Protein AF-A0A917CCG5-F1 (afdb_monomer_lite)

Organism: NCBI:txid1171543

Foldseek 3Di:
DVVLVVLLVVLLVVLVVVLVVLVVCLVPPVCVPPNQLRSQQVSLVVSLVVLLVSLLVCLVVSVDQDLVVLLVSLVVSLVVVVVCLVVVCVVVVHDPVRSCVLVVCPSVNPVVVSSVSSNCSSVVSNVVVD

Radius of gyration: 15.32 Å; chains: 1; bounding box: 40×29×39 Å

pLDDT: mean 95.04, std 5.16, range [62.34, 98.56]

Structure (mmCIF, N/CA/C/O backbone):
data_AF-A0A917CCG5-F1
#
_entry.id   AF-A0A917CCG5-F1
#
loop_
_atom_site.group_PDB
_atom_site.id
_atom_site.type_symbol
_atom_site.label_atom_id
_atom_site.label_alt_id
_atom_site.label_comp_id
_atom_site.label_asym_id
_atom_site.label_entity_id
_atom_site.label_seq_id
_atom_site.pdbx_PDB_ins_code
_atom_site.Cartn_x
_atom_site.Cartn_y
_atom_site.Cartn_z
_atom_site.occupancy
_atom_site.B_iso_or_equiv
_atom_site.auth_seq_id
_atom_site.auth_comp_id
_atom_site.auth_asym_id
_atom_site.auth_atom_id
_atom_site.pdbx_PDB_model_num
ATOM 1 N N . MET A 1 1 ? 16.487 5.868 -15.612 1.00 62.34 1 MET A N 1
ATOM 2 C CA . MET A 1 1 ? 16.579 5.827 -14.135 1.00 62.34 1 MET A CA 1
ATOM 3 C C . MET A 1 1 ? 15.640 6.838 -13.471 1.00 62.34 1 MET A C 1
ATOM 5 O O . MET A 1 1 ? 14.653 6.396 -12.903 1.00 62.34 1 MET A O 1
ATOM 9 N N . PHE A 1 2 ? 15.845 8.158 -13.604 1.00 71.06 2 PHE A N 1
ATOM 10 C CA . PHE A 1 2 ? 14.947 9.175 -13.009 1.00 71.06 2 PHE A CA 1
ATOM 11 C C . PHE A 1 2 ? 13.482 9.066 -13.459 1.00 71.06 2 PHE A C 1
ATOM 13 O O . PHE A 1 2 ? 12.579 9.081 -12.629 1.00 71.06 2 PHE A O 1
ATOM 20 N N . LEU A 1 3 ? 13.241 8.879 -14.761 1.00 75.38 3 LEU A N 1
ATOM 21 C CA . LEU A 1 3 ? 11.887 8.699 -15.298 1.00 75.38 3 LEU A CA 1
ATOM 22 C C . LEU A 1 3 ? 11.178 7.474 -14.699 1.00 75.38 3 LEU A C 1
ATOM 24 O O . LEU A 1 3 ? 9.993 7.542 -14.405 1.00 75.38 3 LEU A O 1
ATOM 28 N N . THR A 1 4 ? 11.892 6.369 -14.469 1.00 87.38 4 THR A N 1
ATOM 29 C CA . THR A 1 4 ? 11.324 5.154 -13.863 1.00 87.38 4 THR A CA 1
ATOM 30 C C . THR A 1 4 ? 10.946 5.385 -12.401 1.00 87.38 4 THR A C 1
ATOM 32 O O . THR A 1 4 ? 9.849 5.017 -11.999 1.00 87.38 4 THR A O 1
ATOM 35 N N . LEU A 1 5 ? 11.802 6.060 -11.625 1.00 91.12 5 LEU A N 1
ATOM 36 C CA . LEU A 1 5 ? 11.510 6.445 -10.236 1.00 91.12 5 LEU A CA 1
ATOM 37 C C . LEU A 1 5 ? 10.273 7.343 -10.136 1.00 91.12 5 LEU A C 1
ATOM 39 O O . LEU A 1 5 ? 9.407 7.092 -9.301 1.00 91.12 5 LEU A O 1
ATOM 43 N N . ALA A 1 6 ? 10.154 8.340 -11.019 1.00 94.25 6 ALA A N 1
ATOM 44 C CA . ALA A 1 6 ? 8.980 9.206 -11.068 1.00 94.25 6 ALA A CA 1
ATOM 45 C C . ALA A 1 6 ? 7.701 8.402 -11.343 1.00 94.25 6 ALA A C 1
ATOM 47 O O . ALA A 1 6 ? 6.725 8.561 -10.621 1.00 94.25 6 ALA A O 1
ATOM 48 N N . LYS A 1 7 ? 7.723 7.478 -12.315 1.00 95.19 7 LYS A N 1
ATOM 49 C CA . LYS A 1 7 ? 6.581 6.596 -12.607 1.00 95.19 7 LYS A CA 1
ATOM 50 C C . LYS A 1 7 ? 6.212 5.701 -11.423 1.00 95.19 7 LYS A C 1
ATOM 52 O O . LYS A 1 7 ? 5.038 5.605 -11.080 1.00 95.19 7 LYS A O 1
ATOM 57 N N . VAL A 1 8 ? 7.202 5.072 -10.787 1.00 96.56 8 VAL A N 1
ATOM 58 C CA . VAL A 1 8 ? 7.006 4.234 -9.591 1.00 96.56 8 VAL A CA 1
ATOM 59 C C . VAL A 1 8 ? 6.349 5.042 -8.473 1.00 96.56 8 VAL A C 1
ATOM 61 O O . VAL A 1 8 ? 5.398 4.574 -7.849 1.00 96.56 8 VAL A O 1
ATOM 64 N N . PHE A 1 9 ? 6.810 6.273 -8.255 1.00 97.50 9 PHE A N 1
ATOM 65 C CA . PHE A 1 9 ? 6.213 7.181 -7.284 1.00 97.50 9 PHE A CA 1
ATOM 66 C C . PHE A 1 9 ? 4.791 7.605 -7.682 1.00 97.50 9 PHE A C 1
ATOM 68 O O . PHE A 1 9 ? 3.898 7.606 -6.841 1.00 97.50 9 PHE A O 1
ATOM 75 N N . THR A 1 10 ? 4.535 7.888 -8.962 1.00 97.75 10 THR A N 1
ATOM 76 C CA . THR A 1 10 ? 3.186 8.193 -9.465 1.00 97.75 10 THR A CA 1
ATOM 77 C C . THR A 1 10 ? 2.209 7.050 -9.194 1.00 97.75 10 THR A C 1
ATOM 79 O O . THR A 1 10 ? 1.102 7.300 -8.721 1.00 97.75 10 THR A O 1
ATOM 82 N N . VAL A 1 11 ? 2.607 5.798 -9.438 1.00 98.00 11 VAL A N 1
ATOM 83 C CA . VAL A 1 11 ? 1.756 4.636 -9.135 1.00 98.00 11 VAL A CA 1
ATOM 84 C C . VAL A 1 11 ? 1.487 4.530 -7.634 1.00 98.00 11 VAL A C 1
ATOM 86 O O . VAL A 1 11 ? 0.347 4.293 -7.238 1.00 98.00 11 VAL A O 1
ATOM 89 N N . TRP A 1 12 ? 2.491 4.781 -6.791 1.00 98.50 12 TRP A N 1
ATOM 90 C CA . TRP A 1 12 ? 2.288 4.823 -5.342 1.00 98.50 12 TRP A CA 1
ATOM 91 C C . TRP A 1 12 ? 1.280 5.897 -4.918 1.00 98.50 12 TRP A C 1
ATOM 93 O O . TRP A 1 12 ? 0.414 5.617 -4.096 1.00 98.50 12 TRP A O 1
ATOM 103 N N . ILE A 1 13 ? 1.326 7.095 -5.511 1.00 98.50 13 ILE A N 1
ATOM 104 C CA . ILE A 1 13 ? 0.336 8.152 -5.242 1.00 98.50 13 ILE A CA 1
ATOM 105 C C . ILE A 1 13 ? -1.080 7.694 -5.615 1.00 98.50 13 ILE A C 1
ATOM 107 O O . ILE A 1 13 ? -2.020 7.941 -4.862 1.00 98.50 13 ILE A O 1
ATOM 111 N N . ILE A 1 14 ? -1.246 6.985 -6.735 1.00 98.31 14 ILE A N 1
ATOM 112 C CA . ILE A 1 14 ? -2.546 6.414 -7.124 1.00 98.31 14 ILE A CA 1
ATOM 113 C C . ILE A 1 14 ? -3.026 5.409 -6.068 1.00 98.31 14 ILE A C 1
ATOM 115 O O . ILE A 1 14 ? -4.172 5.490 -5.621 1.00 98.31 14 ILE A O 1
ATOM 119 N N . ILE A 1 15 ? -2.146 4.504 -5.627 1.00 98.25 15 ILE A N 1
ATOM 120 C CA . ILE A 1 15 ? -2.445 3.538 -4.559 1.00 98.25 15 ILE A CA 1
ATOM 121 C C . ILE A 1 15 ? -2.828 4.263 -3.262 1.00 98.25 15 ILE A C 1
ATOM 123 O O . ILE A 1 15 ? -3.810 3.890 -2.622 1.00 98.25 15 ILE A O 1
ATOM 127 N N . LEU A 1 16 ? -2.104 5.322 -2.894 1.00 98.31 16 LEU A N 1
ATOM 128 C CA . LEU A 1 16 ? -2.369 6.122 -1.700 1.00 98.31 16 LEU A CA 1
ATOM 129 C C . LEU A 1 16 ? -3.759 6.767 -1.747 1.00 98.31 16 LEU A C 1
ATOM 131 O O . LEU A 1 16 ? -4.515 6.672 -0.780 1.00 98.31 16 LEU A O 1
ATOM 135 N N . VAL A 1 17 ? -4.123 7.385 -2.873 1.00 98.31 17 VAL A N 1
ATOM 136 C CA . VAL A 1 17 ? -5.457 7.978 -3.060 1.00 98.31 17 VAL A CA 1
ATOM 137 C C . VAL A 1 17 ? -6.541 6.907 -2.928 1.00 98.31 17 VAL A C 1
ATOM 139 O O . VAL A 1 17 ? -7.510 7.108 -2.194 1.00 98.31 17 VAL A O 1
ATOM 142 N N . MET A 1 18 ? -6.356 5.739 -3.553 1.00 98.12 18 MET A N 1
ATOM 143 C CA . MET A 1 18 ? -7.289 4.615 -3.409 1.00 98.12 18 MET A CA 1
ATOM 144 C C . MET A 1 18 ? -7.383 4.110 -1.964 1.00 98.12 18 MET A C 1
ATOM 146 O O . MET A 1 18 ? -8.480 3.801 -1.500 1.00 98.12 18 MET A O 1
ATOM 150 N N . ALA A 1 19 ? -6.269 4.059 -1.231 1.00 97.62 19 ALA A N 1
ATOM 151 C CA . ALA A 1 19 ? -6.248 3.652 0.170 1.00 97.62 19 ALA A CA 1
ATOM 152 C C . ALA A 1 19 ? -7.037 4.623 1.060 1.00 97.62 19 ALA A C 1
ATOM 154 O O . ALA A 1 19 ? -7.821 4.176 1.899 1.00 97.62 19 ALA A O 1
ATOM 155 N N . ILE A 1 20 ? -6.892 5.934 0.839 1.00 97.50 20 ILE A N 1
ATOM 156 C CA . ILE A 1 20 ? -7.661 6.965 1.552 1.00 97.50 20 ILE A CA 1
ATOM 157 C C . ILE A 1 20 ? -9.152 6.819 1.240 1.00 97.50 20 ILE A C 1
ATOM 159 O O . ILE A 1 20 ? -9.957 6.735 2.166 1.00 97.50 20 ILE A O 1
ATOM 163 N N . MET A 1 21 ? -9.521 6.713 -0.041 1.00 98.38 21 MET A N 1
ATOM 164 C CA . MET A 1 21 ? -10.917 6.522 -0.456 1.00 98.38 21 MET A CA 1
ATOM 165 C C . MET A 1 21 ? -11.526 5.252 0.150 1.00 98.38 21 MET A C 1
ATOM 167 O O . MET A 1 21 ? -12.650 5.284 0.652 1.00 98.38 21 MET A O 1
ATOM 171 N N . ASN A 1 22 ? -10.781 4.145 0.154 1.00 98.25 22 ASN A N 1
ATOM 172 C CA . ASN A 1 22 ? -11.213 2.890 0.760 1.00 98.25 22 ASN A CA 1
ATOM 173 C C . ASN A 1 22 ? -11.352 3.002 2.287 1.00 98.25 22 ASN A C 1
ATOM 175 O O . ASN A 1 22 ? -12.303 2.467 2.854 1.00 98.25 22 ASN A O 1
ATOM 179 N N . GLY A 1 23 ? -10.451 3.729 2.953 1.00 96.88 23 GLY A N 1
ATOM 180 C CA . GLY A 1 23 ? -10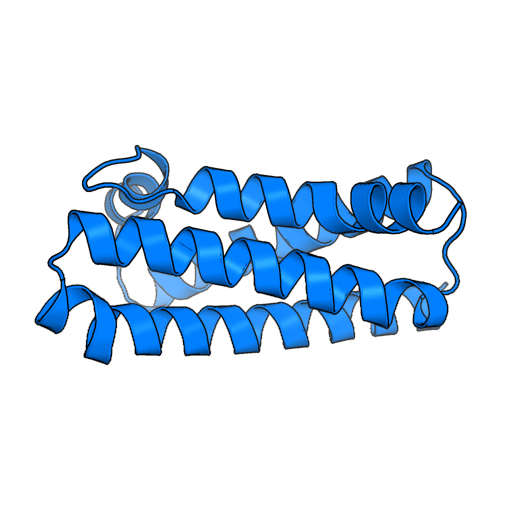.569 4.048 4.376 1.00 9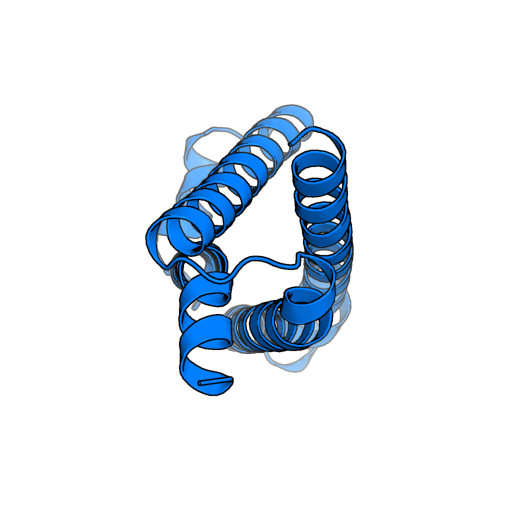6.88 23 GLY A CA 1
ATOM 181 C C . GLY A 1 23 ? -11.829 4.862 4.671 1.00 96.88 23 GLY A C 1
ATOM 182 O O . GLY A 1 23 ? -12.605 4.497 5.551 1.00 96.88 23 GLY A O 1
ATOM 183 N N . THR A 1 24 ? -12.101 5.909 3.889 1.00 97.50 24 THR A N 1
ATOM 184 C CA . THR A 1 24 ? -13.340 6.693 4.007 1.00 97.50 24 THR A CA 1
ATOM 185 C C . THR A 1 24 ? -14.577 5.825 3.778 1.00 97.50 24 THR A C 1
ATOM 187 O O . THR A 1 24 ? -15.512 5.884 4.576 1.00 97.50 24 THR A O 1
ATOM 190 N N . PHE A 1 25 ? -14.588 4.984 2.741 1.00 98.12 25 PHE A N 1
ATOM 191 C CA . PHE A 1 25 ? -15.676 4.038 2.468 1.00 98.12 25 PHE A CA 1
ATOM 192 C C . PHE A 1 25 ? -15.887 3.033 3.612 1.00 98.12 25 PHE A C 1
ATOM 194 O O . PHE A 1 25 ? -17.026 2.742 3.987 1.00 98.12 25 PHE A O 1
ATOM 201 N N . ARG A 1 26 ? -14.801 2.545 4.223 1.00 97.94 26 ARG A N 1
ATOM 202 C CA . ARG A 1 26 ? -14.866 1.656 5.386 1.00 97.94 26 ARG A CA 1
ATOM 203 C C . ARG A 1 26 ? -15.592 2.299 6.558 1.00 97.94 26 ARG A C 1
ATOM 205 O O . ARG A 1 26 ? -16.528 1.699 7.079 1.00 97.94 26 ARG A O 1
ATOM 212 N N . GLU A 1 27 ? -15.169 3.495 6.954 1.00 97.31 27 GLU A N 1
ATOM 213 C CA . GLU A 1 27 ? -15.709 4.179 8.135 1.00 97.31 27 GLU A CA 1
ATOM 214 C C . GLU A 1 27 ? -17.142 4.685 7.903 1.00 97.31 27 GLU A C 1
ATOM 216 O O . GLU A 1 27 ? -17.983 4.604 8.793 1.00 97.31 27 GLU A O 1
ATOM 221 N N . SER A 1 28 ? -17.442 5.184 6.699 1.00 97.06 28 SER A N 1
ATOM 222 C CA . SER A 1 28 ? -18.743 5.795 6.382 1.00 97.06 28 SER A CA 1
ATOM 223 C C . SER A 1 28 ? -19.827 4.803 5.962 1.00 97.06 28 SER A C 1
ATOM 225 O O . SER A 1 28 ? -21.010 5.088 6.144 1.00 97.06 28 SER A O 1
ATOM 227 N N . VAL A 1 29 ? -19.455 3.651 5.391 1.00 97.81 29 VAL A N 1
ATOM 228 C 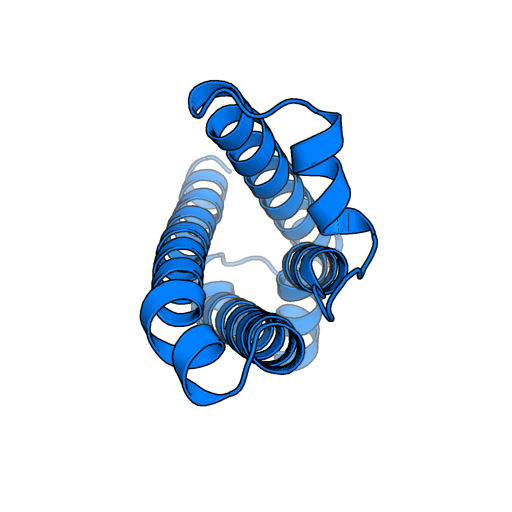CA . VAL A 1 29 ? -20.418 2.709 4.798 1.00 97.81 29 VAL A CA 1
ATOM 229 C C . VAL A 1 29 ? -20.280 1.307 5.372 1.00 97.81 29 VAL A C 1
ATOM 231 O O . VAL A 1 29 ? -21.279 0.753 5.829 1.00 97.81 29 VAL A O 1
ATOM 234 N N . LEU A 1 30 ? -19.083 0.711 5.351 1.00 96.62 30 LEU A N 1
ATOM 235 C CA . LEU A 1 30 ? -18.932 -0.696 5.741 1.00 96.62 30 LEU A CA 1
ATOM 236 C C . LEU A 1 30 ? -19.163 -0.893 7.242 1.00 96.62 30 LEU A C 1
ATOM 238 O O . LEU A 1 30 ? -20.046 -1.656 7.624 1.00 96.62 30 LEU A O 1
ATOM 242 N N . ILE A 1 31 ? -18.430 -0.184 8.099 1.00 97.25 31 ILE A N 1
ATOM 243 C CA . ILE A 1 31 ? -18.546 -0.352 9.554 1.00 97.25 31 ILE A CA 1
ATOM 244 C C . ILE A 1 31 ? -19.984 -0.096 10.046 1.00 97.25 31 ILE A C 1
ATOM 246 O O . ILE A 1 31 ? -20.497 -0.946 1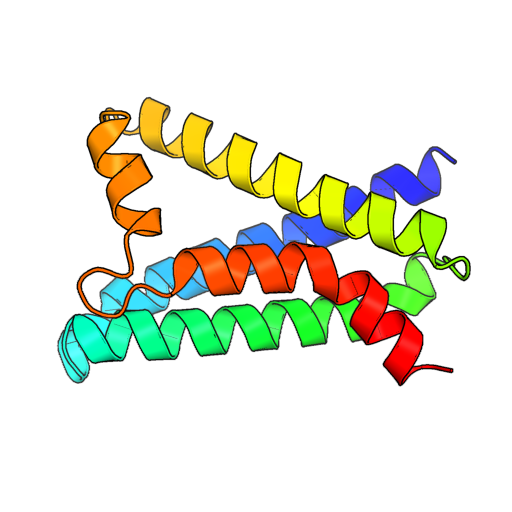0.777 1.00 97.25 31 ILE A O 1
ATOM 250 N N . PRO A 1 32 ? -20.686 0.974 9.615 1.00 97.31 32 PRO A N 1
ATOM 251 C CA . PRO A 1 32 ? -22.075 1.197 10.014 1.00 97.31 32 PRO A CA 1
ATOM 252 C C . PRO A 1 32 ? -23.057 0.112 9.550 1.00 97.31 32 PRO A C 1
ATOM 254 O O . PRO A 1 32 ? -24.039 -0.145 10.240 1.00 97.31 32 PRO A O 1
ATOM 257 N N . LYS A 1 33 ? -22.829 -0.523 8.390 1.00 97.19 33 LYS A N 1
ATOM 258 C CA . LYS A 1 33 ? -23.776 -1.496 7.812 1.00 97.19 33 LYS A CA 1
ATOM 259 C C . LYS A 1 33 ? -23.539 -2.936 8.250 1.00 97.19 33 LYS A C 1
ATOM 261 O O . LYS A 1 33 ? -24.498 -3.684 8.404 1.00 97.19 33 LYS A O 1
ATOM 266 N N . ILE A 1 34 ? -22.279 -3.340 8.381 1.00 96.56 34 ILE A N 1
ATOM 267 C CA . ILE A 1 34 ? -21.892 -4.747 8.589 1.00 96.56 34 ILE A CA 1
ATOM 268 C C . ILE A 1 34 ? -21.037 -4.958 9.846 1.00 96.56 34 ILE A C 1
ATOM 270 O O . ILE A 1 34 ? -20.574 -6.070 10.101 1.00 96.56 34 ILE A O 1
ATOM 274 N N . GLY A 1 35 ? -20.845 -3.906 10.644 1.00 96.50 35 GLY A N 1
ATOM 275 C CA . GLY A 1 35 ? -20.096 -3.935 11.895 1.00 96.50 35 GLY A CA 1
ATOM 276 C C . GLY A 1 35 ? -18.585 -3.782 11.717 1.00 96.50 35 GLY A C 1
ATOM 277 O O . GLY A 1 35 ? -18.033 -3.913 10.624 1.00 96.50 35 GLY A O 1
ATOM 278 N N . ILE A 1 36 ? -17.903 -3.519 12.835 1.00 94.69 36 ILE A N 1
ATOM 279 C CA . ILE A 1 36 ? -16.466 -3.206 12.886 1.00 94.69 36 ILE A CA 1
ATOM 280 C C . ILE A 1 36 ? -15.630 -4.343 12.287 1.00 94.69 36 ILE A C 1
ATOM 282 O O . ILE A 1 36 ? -14.859 -4.112 11.357 1.00 94.69 36 ILE A O 1
ATOM 286 N N . ARG A 1 37 ? -15.827 -5.580 12.767 1.00 94.75 37 ARG A N 1
ATOM 287 C CA . ARG A 1 37 ? -14.999 -6.727 12.367 1.00 94.75 37 ARG A CA 1
ATOM 288 C C . ARG A 1 37 ? -15.059 -7.012 10.869 1.00 94.75 37 ARG A C 1
ATOM 290 O O . ARG A 1 37 ? -14.028 -7.090 10.204 1.00 94.75 37 ARG A O 1
ATOM 297 N N . SER A 1 38 ? -16.270 -7.149 10.337 1.00 95.94 38 SER A N 1
ATOM 298 C CA . SER A 1 38 ? -16.475 -7.413 8.912 1.00 95.94 38 SER A CA 1
ATOM 299 C C . SER A 1 38 ? -16.085 -6.206 8.059 1.00 95.94 38 SER A C 1
ATOM 301 O O . SER A 1 38 ? -15.527 -6.383 6.979 1.00 95.94 38 SER A O 1
ATOM 303 N N . GLY A 1 39 ? -16.315 -4.984 8.550 1.00 96.94 39 GLY A N 1
ATOM 304 C CA . GLY A 1 39 ? -15.927 -3.754 7.864 1.00 96.94 39 GLY A CA 1
ATOM 305 C C . GLY A 1 39 ? -14.420 -3.653 7.635 1.00 96.94 39 GLY A C 1
ATOM 306 O O . GLY A 1 39 ? -13.994 -3.405 6.506 1.00 96.94 39 GLY A O 1
ATOM 307 N N . PHE A 1 40 ? -13.609 -3.906 8.665 1.00 96.00 40 PHE A N 1
ATOM 308 C CA . PHE A 1 40 ? -12.149 -3.936 8.539 1.00 96.00 40 PHE A CA 1
ATOM 309 C C . PHE A 1 40 ? -11.658 -5.039 7.601 1.00 96.00 40 PHE A C 1
ATOM 311 O O . PHE A 1 40 ? -10.839 -4.765 6.722 1.00 96.00 40 PHE A O 1
ATOM 318 N N . PHE A 1 41 ? -12.190 -6.253 7.739 1.00 96.75 41 PHE A N 1
ATOM 319 C CA . PHE A 1 41 ? -11.773 -7.386 6.917 1.00 96.75 41 PHE A CA 1
ATOM 320 C C . PHE A 1 41 ? -12.090 -7.173 5.427 1.00 96.75 41 PHE A C 1
ATOM 322 O O . PHE A 1 41 ? -11.201 -7.274 4.580 1.00 96.75 41 PHE A O 1
ATOM 329 N N . ILE A 1 42 ? -13.338 -6.816 5.099 1.00 97.75 42 ILE A N 1
ATOM 330 C CA . ILE A 1 42 ? -13.774 -6.607 3.709 1.00 97.75 42 ILE A CA 1
ATOM 331 C C . ILE A 1 42 ? -13.058 -5.406 3.089 1.00 97.75 42 ILE A C 1
ATOM 333 O O . ILE A 1 42 ? -12.597 -5.490 1.954 1.00 97.75 42 ILE A O 1
ATOM 337 N N . SER A 1 43 ? -12.907 -4.305 3.828 1.00 97.81 43 SER A N 1
ATOM 338 C CA . SER A 1 43 ? -12.164 -3.134 3.352 1.00 97.81 43 SER A CA 1
ATOM 339 C C . SER A 1 43 ? -10.695 -3.449 3.064 1.00 97.81 43 SER A C 1
ATOM 341 O O . SER A 1 43 ? -10.152 -2.969 2.067 1.00 97.81 43 SER A O 1
ATOM 343 N N . GLY A 1 44 ? -10.049 -4.257 3.911 1.00 97.75 44 GLY A N 1
ATOM 344 C CA . GLY A 1 44 ? -8.682 -4.713 3.671 1.00 97.75 44 GLY A CA 1
ATOM 345 C C . GLY A 1 44 ? -8.585 -5.550 2.397 1.00 97.75 44 GLY A C 1
ATOM 346 O O . GLY A 1 44 ? -7.718 -5.294 1.566 1.00 97.75 44 GLY A O 1
ATOM 347 N N . LEU A 1 45 ? -9.530 -6.474 2.191 1.00 98.06 45 LEU A N 1
ATOM 348 C CA . LEU A 1 45 ? -9.584 -7.308 0.990 1.00 98.06 45 LEU A CA 1
ATOM 349 C C . LEU A 1 45 ? -9.788 -6.474 -0.281 1.00 98.06 45 LEU A C 1
ATOM 351 O O . LEU A 1 45 ? -9.074 -6.670 -1.264 1.00 98.06 45 LEU A O 1
ATOM 355 N N . ILE A 1 46 ? -10.723 -5.518 -0.247 1.00 98.38 46 ILE A N 1
ATOM 356 C CA . ILE A 1 46 ? -10.971 -4.583 -1.353 1.00 98.38 46 ILE A CA 1
ATOM 357 C C . ILE A 1 46 ? -9.684 -3.834 -1.700 1.00 98.38 46 ILE A C 1
ATOM 359 O O . ILE A 1 46 ? -9.293 -3.801 -2.866 1.00 98.38 46 ILE A O 1
ATOM 363 N N . LEU A 1 47 ? -8.995 -3.273 -0.703 1.00 98.50 47 LEU A N 1
ATOM 364 C CA . LEU A 1 47 ? -7.762 -2.527 -0.941 1.00 98.50 47 LEU A CA 1
ATOM 365 C C . LEU A 1 47 ? -6.649 -3.405 -1.512 1.00 98.50 47 LEU A C 1
ATOM 367 O O . LEU A 1 47 ? -5.998 -3.001 -2.471 1.00 98.50 47 LEU A O 1
ATOM 371 N N . SER A 1 48 ? -6.457 -4.613 -0.980 1.00 98.50 48 SER A N 1
ATOM 372 C CA . SER A 1 48 ? -5.490 -5.573 -1.521 1.00 98.50 48 SER A CA 1
ATOM 373 C C . SER A 1 48 ? -5.758 -5.886 -2.995 1.00 98.50 48 SER A C 1
ATOM 375 O O . SER A 1 48 ? -4.833 -5.858 -3.807 1.00 98.50 48 SER A O 1
ATOM 377 N N . VAL A 1 49 ? -7.019 -6.125 -3.366 1.00 98.38 49 VAL A N 1
ATOM 378 C CA . VAL A 1 49 ? -7.405 -6.369 -4.765 1.00 98.38 49 VAL A CA 1
ATOM 379 C C . VAL A 1 49 ? -7.148 -5.134 -5.632 1.00 98.38 49 VAL A C 1
ATOM 381 O O . V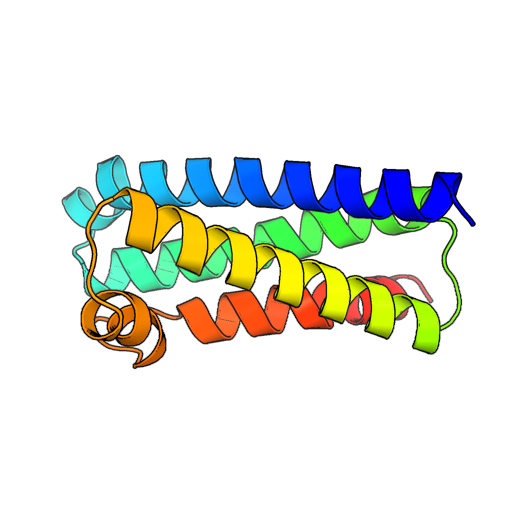AL A 1 49 ? -6.584 -5.265 -6.717 1.00 98.38 49 VAL A O 1
ATOM 384 N N . LEU A 1 50 ? -7.490 -3.934 -5.155 1.00 98.44 50 LEU A N 1
ATOM 385 C CA . LEU A 1 50 ? -7.223 -2.686 -5.879 1.00 98.44 50 LEU A CA 1
ATOM 386 C C . LEU A 1 50 ? -5.725 -2.473 -6.126 1.00 98.44 50 LEU A C 1
ATOM 388 O O . LEU A 1 50 ? -5.338 -2.142 -7.246 1.00 98.44 50 LEU A O 1
ATOM 392 N N . ILE A 1 51 ? -4.880 -2.716 -5.122 1.00 98.56 51 ILE A N 1
ATOM 393 C CA . ILE A 1 51 ? -3.419 -2.624 -5.251 1.00 98.56 51 ILE A CA 1
ATOM 394 C C . ILE A 1 51 ? -2.913 -3.580 -6.334 1.00 98.56 51 ILE A C 1
ATOM 396 O O . ILE A 1 51 ? -2.134 -3.168 -7.196 1.00 98.56 51 ILE A O 1
ATOM 400 N N . LEU A 1 52 ? -3.376 -4.834 -6.329 1.00 98.25 52 LEU A N 1
ATOM 401 C CA . LEU A 1 52 ? -2.999 -5.823 -7.341 1.00 98.25 52 LEU A CA 1
ATOM 402 C C . LEU A 1 52 ? -3.443 -5.395 -8.744 1.00 98.25 52 LEU A C 1
ATOM 404 O O . LEU A 1 52 ? -2.637 -5.453 -9.671 1.00 98.25 52 LEU A O 1
ATOM 408 N N . ILE A 1 53 ? -4.680 -4.911 -8.902 1.00 98.19 53 ILE A N 1
ATOM 409 C CA . ILE A 1 53 ? -5.208 -4.430 -10.189 1.00 98.19 53 ILE A CA 1
ATOM 410 C C . ILE A 1 53 ? -4.384 -3.247 -10.704 1.00 98.19 53 ILE A C 1
ATOM 412 O O . ILE A 1 53 ? -3.917 -3.274 -11.843 1.00 98.19 53 ILE A O 1
ATOM 416 N N . VAL A 1 54 ? -4.168 -2.221 -9.876 1.00 98.06 54 VAL A N 1
ATOM 417 C CA . VAL A 1 54 ? -3.394 -1.031 -10.266 1.00 98.06 54 VAL A CA 1
ATOM 418 C C . VAL A 1 54 ? -1.978 -1.425 -10.650 1.00 98.06 54 VAL A C 1
ATOM 420 O O . VAL A 1 54 ? -1.481 -1.007 -11.697 1.00 98.06 54 VAL A O 1
ATOM 423 N N . THR A 1 55 ? -1.337 -2.263 -9.840 1.00 97.31 55 THR A N 1
ATOM 424 C CA . THR A 1 55 ? 0.029 -2.713 -10.107 1.00 97.31 55 THR A CA 1
ATOM 425 C C . THR A 1 55 ? 0.091 -3.508 -11.405 1.00 97.31 55 THR A C 1
ATOM 427 O O . THR A 1 55 ? 0.922 -3.216 -12.260 1.00 97.31 55 THR A O 1
ATOM 430 N N . TYR A 1 56 ? -0.834 -4.448 -11.613 1.00 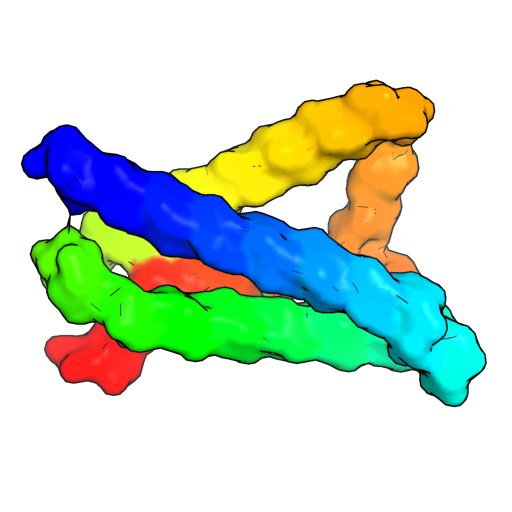97.06 56 TYR A N 1
ATOM 431 C CA . TYR A 1 56 ? -0.900 -5.241 -12.835 1.00 97.06 56 TYR A CA 1
ATOM 432 C C . TYR A 1 56 ? -1.079 -4.365 -14.073 1.00 97.06 56 TYR A C 1
ATOM 434 O O . TYR A 1 56 ? -0.354 -4.546 -15.051 1.00 97.06 56 TYR A O 1
ATOM 442 N N . LEU A 1 57 ? -2.011 -3.409 -14.050 1.00 97.19 57 LEU A N 1
ATOM 443 C CA . LEU A 1 57 ? -2.292 -2.529 -15.189 1.00 97.19 57 LEU A CA 1
ATOM 444 C C . LEU A 1 57 ? -1.146 -1.552 -15.481 1.00 97.19 57 LEU A C 1
ATOM 446 O O . LEU A 1 57 ? -0.876 -1.260 -16.645 1.00 97.19 57 LEU A O 1
ATOM 450 N N . THR A 1 58 ? -0.458 -1.064 -14.447 1.00 96.12 58 THR A N 1
ATOM 451 C CA . THR A 1 58 ? 0.610 -0.059 -14.594 1.00 96.12 58 THR A CA 1
ATOM 452 C C . THR A 1 58 ? 1.988 -0.666 -14.848 1.00 96.12 58 THR A C 1
ATOM 454 O O . THR A 1 58 ? 2.862 0.030 -15.366 1.00 96.12 58 THR A O 1
ATOM 457 N N . LEU A 1 59 ? 2.196 -1.957 -14.567 1.00 94.50 59 LEU A N 1
ATOM 458 C CA . LEU A 1 59 ? 3.501 -2.607 -14.708 1.00 94.50 59 LEU A CA 1
ATOM 459 C C . LEU A 1 59 ? 4.137 -2.470 -16.112 1.00 94.50 59 LEU A C 1
ATOM 461 O O . LEU A 1 59 ? 5.309 -2.091 -16.178 1.00 94.50 59 LEU A O 1
ATOM 465 N N . PRO A 1 60 ? 3.416 -2.655 -17.240 1.00 93.31 60 PRO A N 1
ATOM 466 C CA . PRO A 1 60 ? 3.991 -2.443 -18.575 1.00 93.31 60 PRO A CA 1
ATOM 467 C C . PRO A 1 60 ? 4.491 -1.010 -18.796 1.00 93.31 60 PRO A C 1
ATOM 469 O O . PRO A 1 60 ? 5.498 -0.789 -19.463 1.00 93.31 60 PRO A O 1
ATOM 472 N N . TRP A 1 61 ? 3.825 -0.020 -18.194 1.00 94.12 61 TRP A N 1
ATOM 473 C CA . TRP A 1 61 ? 4.225 1.385 -18.293 1.00 94.12 61 TRP A CA 1
ATOM 474 C C . TRP A 1 61 ? 5.500 1.696 -17.495 1.00 94.12 61 TRP A C 1
ATOM 476 O O . TRP A 1 61 ? 6.262 2.597 -17.878 1.00 94.12 61 TRP A O 1
ATOM 486 N N . LEU A 1 62 ? 5.764 0.940 -16.422 1.00 91.56 62 LEU A N 1
ATOM 487 C CA . LEU A 1 62 ? 7.017 1.017 -15.665 1.00 91.56 62 LEU A CA 1
ATOM 488 C C . LEU A 1 62 ? 8.209 0.485 -16.475 1.00 91.56 62 LEU A C 1
ATOM 490 O O . LEU A 1 62 ? 9.327 0.957 -16.264 1.00 91.56 62 LEU A O 1
ATOM 494 N N . ASN A 1 63 ? 7.961 -0.409 -17.443 1.00 91.00 63 ASN A N 1
ATOM 495 C CA . ASN A 1 63 ? 8.967 -1.024 -18.316 1.00 91.00 63 ASN A CA 1
ATOM 496 C C . ASN A 1 63 ? 10.051 -1.800 -17.532 1.00 91.00 63 ASN A C 1
ATOM 498 O O . ASN A 1 63 ? 11.231 -1.776 -17.884 1.00 91.00 63 ASN A O 1
ATOM 502 N N . ILE A 1 64 ? 9.646 -2.448 -16.433 1.00 90.06 64 ILE A N 1
ATOM 503 C CA . ILE A 1 64 ? 10.507 -3.213 -15.521 1.00 90.06 64 ILE A CA 1
ATOM 504 C C . ILE A 1 64 ? 10.305 -4.703 -15.787 1.00 90.06 64 ILE A C 1
ATOM 506 O O . ILE A 1 64 ? 9.176 -5.182 -15.759 1.00 90.06 64 ILE A O 1
ATOM 510 N N . HIS A 1 65 ? 11.403 -5.429 -15.999 1.00 87.44 65 HIS A N 1
ATOM 511 C CA . HIS A 1 65 ? 11.368 -6.850 -16.375 1.00 87.44 65 HIS A CA 1
ATOM 512 C C . HIS A 1 65 ? 12.178 -7.751 -15.436 1.00 87.44 65 HIS A C 1
ATOM 514 O O . HIS A 1 65 ? 12.066 -8.970 -15.494 1.00 87.44 65 HIS A O 1
ATOM 520 N N . ARG A 1 66 ? 13.032 -7.180 -14.578 1.00 92.44 66 ARG A N 1
ATOM 521 C CA . ARG A 1 66 ? 13.882 -7.958 -13.670 1.00 92.44 66 ARG A CA 1
ATOM 522 C C . ARG A 1 66 ? 13.198 -8.138 -12.322 1.00 92.44 66 ARG A C 1
ATOM 524 O O . ARG A 1 66 ? 12.811 -7.156 -11.695 1.00 92.44 66 ARG A O 1
ATOM 531 N N . ASN A 1 67 ? 13.166 -9.371 -11.817 1.00 93.25 67 ASN A N 1
ATOM 532 C CA . ASN A 1 67 ? 12.601 -9.677 -10.496 1.00 93.25 67 ASN A CA 1
ATOM 533 C C . ASN A 1 67 ? 13.237 -8.853 -9.366 1.00 93.25 67 ASN A C 1
ATOM 535 O O . ASN A 1 67 ? 12.533 -8.416 -8.461 1.00 93.25 67 ASN A O 1
ATOM 539 N N . SER A 1 68 ? 14.547 -8.586 -9.432 1.00 94.06 68 SER A N 1
ATOM 540 C CA . SER A 1 68 ? 15.232 -7.737 -8.450 1.00 94.06 68 SER A CA 1
ATOM 541 C C . SER A 1 68 ? 14.692 -6.305 -8.430 1.00 94.06 68 SER A C 1
ATOM 543 O O . SER A 1 68 ? 14.506 -5.735 -7.360 1.00 94.06 68 SER A O 1
ATOM 545 N N . GLU A 1 69 ? 14.385 -5.731 -9.594 1.00 94.12 69 GLU A N 1
ATOM 546 C CA . GLU A 1 69 ? 13.812 -4.388 -9.706 1.00 94.12 69 GLU A CA 1
ATOM 547 C C . GLU A 1 69 ? 12.361 -4.357 -9.207 1.00 94.12 69 GLU A C 1
ATOM 549 O O . GLU A 1 69 ? 11.982 -3.422 -8.504 1.00 94.12 69 GLU A O 1
ATOM 554 N N . LEU A 1 70 ? 11.568 -5.399 -9.485 1.00 95.94 70 LEU A N 1
ATOM 555 C CA . LEU A 1 70 ? 10.200 -5.529 -8.964 1.00 95.94 70 LEU A CA 1
ATOM 556 C C . LEU A 1 70 ? 10.174 -5.592 -7.431 1.00 95.94 70 LEU A C 1
ATOM 558 O O . LEU A 1 70 ? 9.354 -4.921 -6.805 1.00 95.94 70 LEU A O 1
ATOM 562 N N . ILE A 1 71 ? 11.100 -6.345 -6.826 1.00 96.75 71 ILE A N 1
ATOM 563 C CA . ILE A 1 71 ? 11.255 -6.409 -5.366 1.00 96.75 71 ILE A CA 1
ATOM 564 C C . ILE A 1 71 ? 11.595 -5.023 -4.804 1.00 96.75 71 ILE A C 1
ATOM 566 O O . ILE A 1 71 ? 10.981 -4.589 -3.832 1.00 96.75 71 ILE A O 1
ATOM 570 N N . VAL A 1 72 ? 12.526 -4.296 -5.432 1.00 96.50 72 VAL A N 1
ATOM 571 C CA . VAL A 1 72 ? 12.890 -2.934 -5.005 1.00 96.50 72 VAL A CA 1
ATOM 572 C C . VAL A 1 72 ? 11.695 -1.981 -5.092 1.00 96.50 72 VAL A C 1
ATOM 574 O O . VAL A 1 72 ? 11.484 -1.196 -4.168 1.00 96.50 72 VAL A O 1
ATOM 577 N N . VAL A 1 73 ? 10.884 -2.066 -6.151 1.00 97.12 73 VAL A N 1
ATOM 578 C CA . VAL A 1 73 ? 9.655 -1.266 -6.287 1.00 97.12 73 VAL A CA 1
ATOM 579 C C . VAL A 1 73 ? 8.671 -1.568 -5.159 1.00 97.12 73 VAL A C 1
ATOM 581 O O . VAL A 1 73 ? 8.197 -0.639 -4.506 1.00 97.12 73 VAL A O 1
ATOM 584 N N . GLY A 1 74 ? 8.408 -2.847 -4.891 1.00 97.81 74 GLY A N 1
ATOM 585 C CA . GLY A 1 74 ? 7.489 -3.269 -3.834 1.00 97.81 74 GLY A CA 1
ATOM 586 C C . GLY A 1 74 ? 7.945 -2.822 -2.445 1.00 97.81 74 GLY A C 1
ATOM 587 O O . GLY A 1 74 ? 7.175 -2.214 -1.701 1.00 97.81 74 GLY A O 1
ATOM 588 N N . CYS A 1 75 ? 9.224 -3.032 -2.119 1.00 98.06 75 CYS A N 1
ATOM 589 C CA . CYS A 1 75 ? 9.825 -2.542 -0.877 1.00 98.06 75 CYS A CA 1
ATOM 590 C C . CYS A 1 75 ? 9.771 -1.010 -0.775 1.00 98.06 75 CYS A C 1
ATOM 592 O O . CYS A 1 75 ? 9.497 -0.476 0.299 1.00 98.06 75 CYS A O 1
ATOM 594 N N . GLY A 1 76 ? 9.993 -0.299 -1.884 1.00 98.00 76 GLY A N 1
ATOM 595 C CA . GLY A 1 76 ? 9.880 1.157 -1.947 1.00 98.00 76 GLY A CA 1
ATOM 596 C C . GLY A 1 76 ? 8.463 1.645 -1.650 1.00 98.00 76 GLY A C 1
ATOM 597 O O . GLY A 1 76 ? 8.281 2.552 -0.840 1.00 98.00 76 GLY A O 1
ATOM 598 N N . TRP A 1 77 ? 7.445 1.017 -2.240 1.00 98.50 77 TRP A N 1
ATOM 599 C CA . TRP A 1 77 ? 6.044 1.331 -1.947 1.00 98.50 77 TRP A CA 1
ATOM 600 C C . TRP A 1 77 ? 5.659 1.016 -0.508 1.00 98.50 77 TRP A C 1
ATOM 602 O O . TRP A 1 77 ? 4.982 1.829 0.124 1.00 98.50 77 TRP A O 1
ATOM 612 N N . LEU A 1 78 ? 6.106 -0.119 0.032 1.00 98.50 78 LEU A N 1
ATOM 613 C CA . LEU A 1 78 ? 5.898 -0.454 1.439 1.00 98.50 78 LEU A CA 1
ATOM 614 C C . LEU A 1 78 ? 6.514 0.617 2.347 1.00 98.50 78 LEU A C 1
ATOM 616 O O . LEU A 1 78 ? 5.829 1.144 3.221 1.00 98.50 78 LEU A O 1
ATOM 620 N N . PHE A 1 79 ? 7.773 0.983 2.104 1.00 98.44 79 PHE A N 1
ATOM 621 C CA . PHE A 1 79 ? 8.472 2.003 2.881 1.00 98.44 79 PHE A CA 1
ATOM 622 C C . PHE A 1 79 ? 7.741 3.350 2.852 1.00 98.44 79 PHE A C 1
ATOM 624 O O . PHE A 1 79 ? 7.486 3.933 3.904 1.00 98.44 79 PHE A O 1
ATOM 631 N N . LEU A 1 80 ? 7.341 3.817 1.666 1.00 98.25 80 LEU A N 1
ATOM 632 C CA . LEU A 1 80 ? 6.577 5.058 1.518 1.00 98.25 80 LEU A CA 1
ATOM 633 C C . LEU A 1 80 ? 5.221 4.991 2.233 1.00 98.25 80 LEU A C 1
ATOM 635 O O . LEU A 1 80 ? 4.809 5.964 2.859 1.00 98.25 80 LEU A O 1
ATOM 639 N N . THR A 1 81 ? 4.545 3.841 2.178 1.00 98.00 81 THR A N 1
ATOM 640 C CA . THR A 1 81 ? 3.253 3.627 2.849 1.00 98.00 81 THR A CA 1
ATOM 641 C C . THR A 1 81 ? 3.396 3.694 4.366 1.00 98.00 81 THR A C 1
ATOM 643 O O . THR A 1 81 ? 2.620 4.393 5.013 1.00 98.00 81 THR A O 1
ATOM 646 N N . LEU A 1 82 ? 4.415 3.037 4.927 1.00 97.50 82 LEU A N 1
ATOM 647 C CA . LEU A 1 82 ? 4.725 3.111 6.356 1.00 97.50 82 LEU A CA 1
ATOM 648 C C . LEU A 1 82 ? 5.081 4.544 6.757 1.00 97.50 82 LEU A C 1
ATOM 650 O O . LEU A 1 82 ? 4.507 5.076 7.702 1.00 97.50 82 LEU A O 1
ATOM 654 N N . MET A 1 83 ? 5.975 5.205 6.015 1.00 97.50 83 MET A N 1
ATOM 655 C CA . MET A 1 83 ? 6.340 6.601 6.280 1.00 97.50 83 MET A CA 1
ATOM 656 C C . MET A 1 83 ? 5.112 7.511 6.290 1.00 97.50 83 MET A C 1
ATOM 658 O O . MET A 1 83 ? 4.927 8.264 7.243 1.00 97.50 83 MET A O 1
ATOM 662 N N . PHE A 1 84 ? 4.238 7.394 5.289 1.00 96.69 84 PHE A N 1
ATOM 663 C CA . PHE A 1 84 ? 2.984 8.136 5.257 1.00 96.69 84 PHE A CA 1
ATOM 664 C C . PHE A 1 84 ? 2.104 7.826 6.474 1.00 96.69 84 PHE A C 1
ATOM 666 O O . PHE A 1 84 ? 1.630 8.757 7.118 1.00 96.69 84 PHE A O 1
ATOM 673 N N . GLU A 1 85 ? 1.902 6.552 6.818 1.00 95.81 85 GLU A N 1
ATOM 674 C CA . GLU A 1 85 ? 1.065 6.143 7.952 1.00 95.81 85 GLU A CA 1
ATOM 675 C C . GLU A 1 85 ? 1.572 6.720 9.278 1.00 95.81 85 GLU A C 1
ATOM 677 O O . GLU A 1 85 ? 0.800 7.335 10.016 1.00 95.81 85 GLU A O 1
ATOM 682 N N . PHE A 1 86 ? 2.867 6.571 9.567 1.00 94.94 86 PHE A N 1
ATOM 683 C CA . PHE A 1 86 ? 3.461 7.092 10.796 1.00 94.94 86 PHE A CA 1
ATOM 684 C C . PHE A 1 86 ? 3.429 8.623 10.825 1.00 94.94 86 PHE A C 1
ATOM 686 O O . PHE A 1 86 ? 2.984 9.198 11.818 1.00 94.94 86 PHE A O 1
ATOM 693 N N . SER A 1 87 ? 3.832 9.299 9.743 1.00 95.75 87 SER A N 1
ATOM 694 C CA . SER A 1 87 ? 3.794 10.765 9.674 1.00 95.75 87 SER A CA 1
ATOM 695 C C . SER A 1 87 ? 2.371 11.307 9.813 1.00 95.75 87 SER A C 1
ATOM 697 O O . SER A 1 87 ? 2.143 12.244 10.577 1.00 95.75 87 SER A O 1
ATOM 699 N N . PHE A 1 88 ? 1.400 10.706 9.125 1.00 93.88 88 PHE A N 1
ATOM 700 C CA . PHE A 1 88 ? 0.000 11.118 9.187 1.00 93.88 88 PHE A CA 1
ATOM 701 C C . PHE A 1 88 ? -0.628 10.817 10.552 1.00 93.88 88 PHE A C 1
ATOM 703 O O . PHE A 1 88 ? -1.358 11.648 11.092 1.00 93.88 88 PHE A O 1
ATOM 710 N N . GLY A 1 89 ? -0.327 9.659 11.143 1.00 93.88 89 GLY A N 1
ATOM 711 C CA . GLY A 1 89 ? -0.784 9.294 12.482 1.00 93.88 89 GLY A CA 1
ATOM 712 C C . GLY A 1 89 ? -0.271 10.261 13.549 1.00 93.88 89 GLY A C 1
ATOM 713 O O . GLY A 1 89 ? -1.061 10.768 14.347 1.00 93.88 89 GLY A O 1
ATOM 714 N N . LEU A 1 90 ? 1.022 10.591 13.509 1.00 94.25 90 LEU A N 1
ATOM 715 C CA . LEU A 1 90 ? 1.633 11.567 14.415 1.00 94.25 90 LEU A CA 1
ATOM 716 C C . LEU A 1 90 ? 1.078 12.980 14.196 1.00 94.25 90 LEU A C 1
ATOM 718 O O . LEU A 1 90 ? 0.774 13.668 15.167 1.00 94.25 90 LEU A O 1
ATOM 722 N N . PHE A 1 91 ? 0.868 13.396 12.942 1.00 94.88 91 PHE A N 1
ATOM 723 C CA . PHE A 1 91 ? 0.237 14.682 12.621 1.00 94.88 91 PHE A CA 1
ATOM 724 C C . PHE A 1 91 ? -1.193 14.792 13.177 1.00 94.88 91 PHE A C 1
ATOM 726 O O . PHE A 1 91 ? -1.631 15.870 13.568 1.00 94.88 91 PHE A O 1
ATOM 733 N N . ARG A 1 92 ? -1.914 13.668 13.280 1.00 93.69 92 ARG A N 1
ATOM 734 C CA . ARG A 1 92 ? -3.235 13.584 13.926 1.00 93.69 92 ARG A CA 1
ATOM 735 C C . ARG A 1 92 ? -3.176 13.506 15.457 1.00 93.69 92 ARG A C 1
ATOM 737 O O . ARG A 1 92 ? -4.224 13.368 16.085 1.00 93.69 92 ARG A O 1
ATOM 744 N N . GLY A 1 93 ? -1.986 13.558 16.055 1.00 94.19 93 GLY A N 1
ATOM 745 C CA . GLY A 1 93 ? -1.787 13.446 17.500 1.00 94.19 93 GLY A CA 1
ATOM 746 C C . GLY A 1 93 ? -1.959 12.027 18.051 1.00 94.19 93 GLY A C 1
ATOM 747 O O . GLY A 1 93 ? -2.169 11.866 19.252 1.00 94.19 93 GLY A O 1
ATOM 748 N N . LEU A 1 94 ? -1.901 10.990 17.205 1.00 94.12 94 LEU A N 1
ATOM 749 C CA . LEU A 1 94 ? -1.963 9.603 17.670 1.00 94.12 94 LEU A CA 1
ATOM 750 C C . LEU A 1 94 ? -0.638 9.197 18.323 1.00 94.12 94 LEU A C 1
ATOM 752 O O . LEU A 1 94 ? 0.440 9.511 17.823 1.00 94.12 94 LEU A O 1
ATOM 756 N N . SER A 1 95 ? -0.716 8.441 19.419 1.00 93.88 95 SER A N 1
ATOM 757 C CA . SER A 1 95 ? 0.466 7.814 20.011 1.00 93.88 95 SER A CA 1
ATOM 758 C C . SER A 1 95 ? 0.960 6.655 19.143 1.00 93.88 95 SER A C 1
ATOM 760 O O . SER A 1 95 ? 0.180 6.010 18.437 1.00 93.88 95 SER A O 1
ATOM 762 N N . PHE A 1 96 ? 2.250 6.321 19.251 1.00 91.44 96 PHE A N 1
ATOM 763 C CA . PHE A 1 96 ? 2.812 5.144 18.581 1.00 91.44 96 PHE A CA 1
ATOM 764 C C . PHE A 1 96 ? 2.032 3.869 18.908 1.00 91.44 96 PHE A C 1
ATOM 766 O O . PHE A 1 96 ? 1.735 3.094 18.008 1.00 91.44 96 PHE A O 1
ATOM 773 N N . GLN A 1 97 ? 1.632 3.683 20.169 1.00 91.81 97 GLN A N 1
ATOM 774 C CA . GLN A 1 97 ? 0.826 2.535 20.595 1.00 91.81 97 GLN A CA 1
ATOM 775 C C . GLN A 1 97 ? -0.470 2.432 19.787 1.00 91.81 97 GLN A C 1
ATOM 777 O O . GLN A 1 97 ? -0.816 1.346 19.333 1.00 91.81 97 GLN A O 1
ATOM 782 N N . LYS A 1 98 ? -1.147 3.563 19.546 1.00 90.94 98 LYS A N 1
ATOM 783 C CA . LYS A 1 98 ? -2.392 3.589 18.777 1.00 90.94 98 LYS A CA 1
ATOM 784 C C . LYS A 1 98 ? -2.176 3.269 17.298 1.00 90.94 98 LYS A C 1
ATOM 786 O O . LYS A 1 98 ? -3.008 2.589 16.710 1.00 90.94 98 LYS A O 1
ATOM 791 N N . ILE A 1 99 ? -1.066 3.718 16.710 1.00 92.75 99 ILE A N 1
ATOM 792 C CA . ILE A 1 99 ? -0.689 3.355 15.333 1.00 92.75 99 ILE A CA 1
ATOM 793 C C . ILE A 1 99 ? -0.385 1.850 15.259 1.00 92.75 99 ILE A C 1
ATOM 795 O O . ILE A 1 99 ? -0.900 1.152 14.388 1.00 92.75 99 ILE A O 1
ATOM 799 N N . PHE A 1 100 ? 0.367 1.318 16.228 1.00 93.81 100 PHE A N 1
ATOM 800 C CA . PHE A 1 100 ? 0.703 -0.105 16.297 1.00 93.81 100 PHE A CA 1
ATOM 801 C C . PHE A 1 100 ? -0.507 -1.021 16.529 1.00 93.81 100 PHE A C 1
ATOM 803 O O . PHE A 1 100 ? -0.445 -2.187 16.147 1.00 93.81 100 PHE A O 1
ATOM 810 N N . GLU A 1 101 ? -1.630 -0.532 17.069 1.00 92.56 101 GLU A N 1
ATOM 811 C CA . GLU A 1 101 ? -2.859 -1.337 17.169 1.00 92.56 101 GLU A CA 1
ATOM 812 C C . GLU A 1 101 ? -3.302 -1.887 15.806 1.00 92.56 101 GLU A C 1
ATOM 814 O O . GLU A 1 101 ? -3.769 -3.029 15.739 1.00 92.56 101 GLU A O 1
ATOM 819 N N . ALA A 1 102 ? -3.089 -1.139 14.715 1.00 91.19 102 ALA A N 1
ATOM 820 C CA . ALA A 1 102 ? -3.423 -1.588 13.363 1.00 91.19 102 ALA A CA 1
ATOM 821 C C . ALA A 1 102 ? -2.663 -2.860 12.942 1.00 91.19 102 ALA A C 1
ATOM 823 O O . ALA A 1 102 ? -3.114 -3.580 12.056 1.00 91.19 102 ALA A O 1
ATOM 824 N N . TYR A 1 103 ? -1.554 -3.180 13.612 1.00 93.94 103 TYR A N 1
ATOM 825 C CA . TYR A 1 103 ? -0.681 -4.310 13.302 1.00 93.94 103 TYR A CA 1
ATOM 826 C C . TYR A 1 103 ? -1.024 -5.581 14.093 1.00 93.94 103 TYR A C 1
ATOM 828 O O . TYR A 1 103 ? -0.428 -6.632 13.873 1.00 93.94 103 TYR A O 1
ATOM 836 N N . THR A 1 104 ? -1.990 -5.507 15.012 1.00 92.88 104 THR A N 1
ATOM 837 C CA . THR A 1 104 ? -2.308 -6.596 15.956 1.00 92.88 104 THR A CA 1
ATOM 838 C C . THR A 1 104 ? -3.395 -7.558 15.471 1.00 92.88 104 THR A C 1
ATOM 840 O O . THR A 1 104 ? -3.788 -8.452 16.217 1.00 92.88 104 THR A O 1
ATOM 843 N N . PHE A 1 105 ? -3.930 -7.371 14.258 1.00 90.88 105 PHE A N 1
ATOM 844 C CA . PHE A 1 105 ? -5.095 -8.107 13.730 1.00 90.88 105 PHE A CA 1
ATOM 845 C C . PHE A 1 105 ? -6.387 -7.982 14.548 1.00 90.88 105 PHE A C 1
ATOM 847 O O . PHE A 1 105 ? -7.388 -8.657 14.278 1.00 90.88 105 PHE A O 1
ATOM 854 N N . LYS A 1 106 ? -6.392 -7.093 15.542 1.00 90.12 106 LYS A N 1
ATOM 855 C CA . LYS A 1 106 ? -7.537 -6.852 16.408 1.00 90.12 106 LYS A CA 1
ATOM 856 C C . LYS A 1 106 ? -8.743 -6.402 15.586 1.00 90.12 106 LYS A C 1
ATOM 858 O O . LYS A 1 106 ? -8.610 -5.692 14.593 1.00 90.12 106 LYS A O 1
ATOM 863 N N . ASP A 1 107 ? -9.920 -6.869 15.993 1.00 88.62 107 ASP A N 1
ATOM 864 C CA . ASP A 1 107 ? -11.197 -6.549 15.353 1.00 88.62 107 ASP A CA 1
ATOM 865 C C . ASP A 1 107 ? -11.216 -6.826 13.840 1.00 88.62 107 ASP A C 1
ATOM 867 O O . ASP A 1 107 ? -11.879 -6.129 13.087 1.00 88.62 107 ASP A O 1
ATOM 871 N N . GLY A 1 108 ? -10.494 -7.852 13.372 1.00 90.19 108 GLY A N 1
ATOM 872 C CA . GLY A 1 108 ? -10.465 -8.218 11.950 1.00 90.19 108 GLY A CA 1
ATOM 873 C C . GLY A 1 108 ? -9.662 -7.255 11.071 1.00 90.19 108 GLY A C 1
ATOM 874 O O . GLY A 1 108 ? -9.768 -7.318 9.846 1.00 90.19 108 GLY A O 1
ATOM 875 N N . ASN A 1 109 ? -8.861 -6.369 11.670 1.00 93.88 109 ASN A N 1
ATOM 876 C CA . ASN A 1 109 ? -8.003 -5.451 10.938 1.00 93.88 109 ASN A CA 1
ATOM 877 C C . ASN A 1 109 ? -6.819 -6.181 10.294 1.00 93.88 109 ASN A C 1
ATOM 879 O O . ASN A 1 109 ? -5.804 -6.442 10.927 1.00 93.88 109 ASN A O 1
ATOM 883 N N . ILE A 1 110 ? -6.940 -6.486 9.006 1.00 96.50 110 ILE A N 1
ATOM 884 C CA . ILE A 1 110 ? -5.908 -7.180 8.227 1.00 96.50 110 ILE A CA 1
ATOM 885 C C . ILE A 1 110 ? -4.878 -6.227 7.602 1.00 96.50 110 ILE A C 1
ATOM 887 O O . ILE A 1 110 ? -4.278 -6.552 6.580 1.00 96.50 110 ILE A O 1
ATOM 891 N N . TRP A 1 111 ? -4.651 -5.050 8.189 1.00 97.00 111 TRP A N 1
ATOM 892 C CA . TRP A 1 111 ? -3.702 -4.063 7.664 1.00 97.00 111 TRP A CA 1
ATOM 893 C C . TRP A 1 111 ? -2.301 -4.625 7.348 1.00 97.00 111 TRP A C 1
ATOM 895 O O . TRP A 1 111 ? -1.809 -4.356 6.250 1.00 97.00 111 TRP A O 1
ATOM 905 N N . PRO A 1 112 ? -1.683 -5.496 8.178 1.00 97.31 112 PRO A N 1
ATOM 906 C CA . PRO A 1 112 ? -0.400 -6.112 7.825 1.00 97.31 112 PRO A CA 1
ATOM 907 C C . PRO A 1 112 ? -0.444 -6.948 6.540 1.00 97.31 112 PRO A C 1
ATOM 909 O O . PRO A 1 112 ? 0.540 -7.003 5.806 1.00 97.31 112 PRO A O 1
ATOM 912 N N . VAL A 1 113 ? -1.586 -7.572 6.233 1.00 97.94 113 VAL A N 1
ATOM 913 C CA . VAL A 1 113 ? -1.778 -8.317 4.977 1.00 97.94 113 VAL A CA 1
ATOM 914 C C . VAL A 1 113 ? -1.828 -7.355 3.798 1.00 97.94 113 VAL A C 1
ATOM 916 O O . VAL A 1 113 ? -1.223 -7.633 2.769 1.00 97.94 113 VAL A O 1
ATOM 919 N N . VAL A 1 114 ? -2.483 -6.200 3.944 1.00 98.19 114 VAL A N 1
ATOM 920 C CA . VAL A 1 114 ? -2.486 -5.161 2.904 1.00 98.19 114 VAL A CA 1
ATOM 921 C C . VAL A 1 114 ? -1.062 -4.676 2.625 1.00 98.19 114 VAL A C 1
ATOM 923 O O . VAL A 1 114 ? -0.672 -4.599 1.465 1.00 98.19 114 VAL A O 1
ATOM 926 N N . LEU A 1 115 ? -0.260 -4.427 3.666 1.00 98.31 115 LEU A N 1
ATOM 927 C CA . LEU A 1 115 ? 1.150 -4.042 3.528 1.00 98.31 115 LEU A CA 1
ATOM 928 C C . LEU A 1 115 ? 1.985 -5.121 2.821 1.00 98.31 115 LEU A C 1
ATOM 930 O O . LEU A 1 115 ? 2.786 -4.804 1.938 1.00 98.31 115 LEU A O 1
ATOM 934 N N . LEU A 1 116 ? 1.767 -6.394 3.163 1.00 98.38 116 LEU A N 1
ATOM 935 C CA . LEU A 1 116 ? 2.412 -7.516 2.481 1.00 98.38 116 LEU A CA 1
ATOM 936 C C . LEU A 1 116 ? 2.016 -7.567 0.999 1.00 98.38 116 LEU A C 1
ATOM 938 O O . LEU A 1 116 ? 2.881 -7.727 0.140 1.00 98.38 116 LEU A O 1
ATOM 942 N N . VAL A 1 117 ? 0.732 -7.376 0.686 1.00 98.44 117 VAL A N 1
ATOM 943 C CA . VAL A 1 117 ? 0.249 -7.297 -0.699 1.00 98.44 117 VAL A CA 1
ATOM 944 C C . VAL A 1 117 ? 0.898 -6.125 -1.433 1.00 98.44 117 VAL A C 1
ATOM 946 O O . VAL A 1 117 ? 1.367 -6.325 -2.545 1.00 98.44 117 VAL A O 1
ATOM 949 N N . THR A 1 118 ? 1.017 -4.942 -0.825 1.00 98.31 118 THR A N 1
ATOM 950 C CA . THR A 1 118 ? 1.736 -3.797 -1.416 1.00 98.31 118 THR A CA 1
ATOM 951 C C . THR A 1 118 ? 3.176 -4.149 -1.786 1.00 98.31 118 THR A C 1
ATOM 953 O O . THR A 1 118 ? 3.631 -3.803 -2.876 1.00 98.31 118 THR A O 1
ATOM 956 N N . ALA A 1 119 ? 3.884 -4.864 -0.909 1.00 98.19 119 ALA A N 1
ATOM 957 C CA . ALA A 1 119 ? 5.264 -5.269 -1.155 1.00 98.19 119 ALA A CA 1
ATOM 958 C C . ALA A 1 119 ? 5.387 -6.337 -2.255 1.00 98.19 119 ALA A C 1
ATOM 960 O O . ALA A 1 119 ? 6.327 -6.306 -3.048 1.00 98.19 119 ALA A O 1
ATOM 961 N N . LEU A 1 120 ? 4.444 -7.280 -2.317 1.00 98.12 120 LEU A N 1
ATOM 962 C CA . LEU A 1 120 ? 4.487 -8.402 -3.259 1.00 98.12 120 LEU A CA 1
ATOM 963 C C . LEU A 1 120 ? 3.815 -8.105 -4.604 1.00 98.12 120 LEU A C 1
ATOM 965 O O . LEU A 1 120 ? 4.099 -8.797 -5.582 1.00 98.12 120 LEU A O 1
ATOM 969 N N . ALA A 1 121 ? 2.962 -7.083 -4.687 1.00 97.75 121 ALA A N 1
ATOM 970 C CA . ALA A 1 121 ? 2.162 -6.796 -5.873 1.00 97.75 121 ALA A CA 1
ATOM 971 C C . ALA A 1 121 ? 2.989 -6.650 -7.162 1.00 97.75 121 ALA A C 1
ATOM 973 O O . ALA A 1 121 ? 2.574 -7.232 -8.166 1.00 97.75 121 ALA A O 1
ATOM 974 N N . PRO A 1 122 ? 4.154 -5.963 -7.190 1.00 97.06 122 PRO A N 1
ATOM 975 C CA . PRO A 1 122 ? 4.959 -5.871 -8.411 1.00 97.06 122 PRO A CA 1
ATOM 976 C C . PRO A 1 122 ? 5.480 -7.228 -8.875 1.00 97.06 122 PRO A C 1
ATOM 978 O O . PRO A 1 122 ? 5.445 -7.527 -10.066 1.00 97.06 122 PRO A O 1
ATOM 981 N N . LEU A 1 123 ? 5.929 -8.061 -7.932 1.00 96.88 123 LEU A N 1
ATOM 982 C CA . LEU A 1 123 ? 6.440 -9.396 -8.226 1.00 96.88 123 LEU A CA 1
ATOM 983 C C . LEU A 1 123 ? 5.318 -10.304 -8.741 1.00 96.88 123 LEU A C 1
ATOM 985 O O . LEU A 1 123 ? 5.478 -10.939 -9.779 1.00 96.88 123 LEU A O 1
ATOM 989 N N . MET A 1 124 ? 4.165 -10.304 -8.065 1.00 96.44 124 MET A N 1
ATOM 990 C CA . MET A 1 124 ? 2.979 -11.056 -8.488 1.00 96.44 124 MET A CA 1
ATOM 991 C C . MET A 1 124 ? 2.501 -10.617 -9.875 1.00 96.44 124 MET A C 1
ATOM 993 O O . MET A 1 124 ? 2.230 -11.456 -10.728 1.00 96.44 124 MET A O 1
ATOM 997 N N . ALA A 1 125 ? 2.443 -9.307 -10.127 1.00 95.38 125 ALA A N 1
ATOM 998 C CA . ALA A 1 125 ? 2.066 -8.764 -11.426 1.00 95.38 125 ALA A CA 1
ATOM 999 C C . ALA A 1 125 ? 3.053 -9.154 -12.534 1.00 95.38 125 ALA A C 1
ATOM 1001 O O . ALA A 1 125 ? 2.615 -9.415 -13.653 1.00 95.38 125 ALA A O 1
ATOM 1002 N N . GLY A 1 126 ? 4.354 -9.213 -12.228 1.00 93.88 126 GLY A N 1
ATOM 1003 C CA . GLY A 1 126 ? 5.374 -9.731 -13.140 1.00 93.88 126 GLY A CA 1
ATOM 1004 C C . GLY A 1 126 ? 5.102 -11.190 -13.494 1.00 93.88 126 GLY A C 1
ATOM 1005 O O . GLY A 1 126 ? 4.886 -11.499 -14.658 1.00 93.88 126 GLY A O 1
ATOM 1006 N N . TRP A 1 127 ? 4.972 -12.052 -12.482 1.00 92.25 127 TRP A N 1
ATOM 1007 C CA . TRP A 1 127 ? 4.724 -13.488 -12.666 1.00 92.25 127 TRP A CA 1
ATOM 1008 C C . TRP A 1 127 ? 3.434 -13.784 -13.440 1.00 92.25 127 TRP A C 1
ATOM 1010 O O . TRP A 1 127 ? 3.383 -14.716 -14.235 1.00 92.25 127 TRP A O 1
ATOM 1020 N N . MET A 1 128 ? 2.380 -12.992 -13.228 1.00 91.69 128 MET A N 1
ATOM 1021 C CA . MET A 1 128 ? 1.111 -13.128 -13.953 1.00 91.69 128 MET A CA 1
ATOM 1022 C C . MET A 1 128 ? 1.195 -12.695 -15.425 1.00 91.69 128 MET A C 1
ATOM 1024 O O . MET A 1 128 ? 0.265 -12.965 -16.186 1.00 91.69 128 MET A O 1
ATOM 1028 N N . ARG A 1 129 ? 2.249 -11.974 -15.824 1.00 88.25 129 ARG A N 1
ATOM 1029 C CA . ARG A 1 129 ? 2.437 -11.463 -17.191 1.00 88.25 129 ARG A CA 1
ATOM 1030 C C . ARG A 1 129 ? 3.420 -12.286 -18.030 1.00 88.25 129 ARG A C 1
ATOM 1032 O O . ARG A 1 129 ? 3.392 -12.114 -19.247 1.00 88.25 129 ARG A O 1
ATOM 1039 N N . GLY A 1 130 ? 4.205 -13.176 -17.421 1.00 74.88 130 GLY A N 1
ATOM 1040 C CA . GLY A 1 130 ? 5.203 -14.033 -18.081 1.00 74.88 130 GLY A CA 1
ATOM 1041 C C . GLY A 1 130 ? 6.619 -13.697 -17.647 1.00 74.88 130 GLY A C 1
ATOM 1042 O O . GLY A 1 130 ? 7.529 -13.906 -18.475 1.00 74.88 130 GLY A O 1
#

Secondary structure (DSSP, 8-state):
-HHHHHHHHHHHHHHHHHHHHHHHHIIIIIHHHH-HHHHHHHHHHHHHHHHHHHHHHHHHHHT---HHHHHHHHHHHHHHHHHHHHHHHHHTT--HHHHHGGGTTGGG--HHHHHHHHHHHHHHHHHTT-

Sequence (130 aa):
MFLTLAKVFTVWIIILVMAIMNGTFRESVLIPKIGIRSGFFISGLILSVLILIVTYLTLPWLNIHRNSELIVVGCGWLFLTLMFEFSFGLFRGLSFQKIFEAYTFKDGNIWPVVLLVTALAPLMAGWMRG